Protein AF-A0A8B7YAK0-F1 (afdb_monomer_lite)

Sequence (155 aa):
MSLHLNLCAQTTLNWLDSGQILIPPKPTWKEIDPTKMPTEPVIDEQTIQRLERLALVDFNNVAGIRRLTEAIKLADQILTVDTTGVEPMDSVLEDRTLYLREDEVTQGNCAKEILQNAAKTCEEYFVAPPGNIPLPSKPVARYDETQQSDRQDDY

InterPro domains:
  IPR003837 Glu-tRNAGln amidotransferase C subunit [MF_00122] (37-134)
  IPR003837 Glu-tRNAGln amidotransferase C subunit [PF02686] (68-127)
  IPR003837 Glu-tRNAGln amidotransferase C subunit [PTHR15004] (20-130)
  IPR003837 Glu-tRNAGln amidotransferase C subunit [TIGR00135] (44-129)
  IPR036113 Glu-tRNAGln amidotransferase superfamily, subunit C [SSF141000] (43-129)

Secondary structure (DSSP, 8-state):
------SSTTS--TTGGG----S-SS-------GGGSPPPP---HHHHHHHHHHHT----SHHHHHHHHHHHHHHGGGGGS--TTPPPPS-TTTTSPPPPPP------S-HHHHHTT-S-EETTEE--PPS-PPPPPPP-----TT---------

Organism: Acanthaster planci (NCBI:txid133434)

pLDDT: mean 76.89, std 19.6, range [34.38, 96.31]

Radius of gyration: 25.7 Å; chains: 1; bounding box: 62×59×50 Å

Structure (mmCIF, N/CA/C/O backbone):
data_AF-A0A8B7YAK0-F1
#
_entry.id   AF-A0A8B7YAK0-F1
#
loop_
_atom_site.group_PDB
_atom_site.id
_atom_site.type_symbol
_atom_site.label_atom_id
_atom_site.label_alt_id
_atom_site.label_comp_id
_atom_site.label_asym_id
_atom_site.label_entity_id
_atom_site.label_seq_id
_atom_site.pdbx_PDB_ins_code
_atom_site.Cartn_x
_atom_site.Cartn_y
_atom_site.Cartn_z
_atom_site.occupancy
_atom_site.B_iso_or_equiv
_atom_site.auth_seq_id
_atom_site.auth_comp_id
_atom_site.auth_asym_id
_atom_site.auth_atom_id
_atom_site.pdbx_PDB_model_num
ATOM 1 N N . MET A 1 1 ? -36.280 -13.177 -9.874 1.00 34.38 1 MET A N 1
ATOM 2 C CA . MET A 1 1 ? -35.304 -12.372 -10.638 1.00 34.38 1 MET A CA 1
ATOM 3 C C . MET A 1 1 ? -33.992 -13.122 -10.583 1.00 34.38 1 MET A C 1
ATOM 5 O O . MET A 1 1 ? -33.457 -13.298 -9.500 1.00 34.38 1 MET A O 1
ATOM 9 N N . SER A 1 2 ? -33.584 -13.693 -11.713 1.00 34.78 2 SER A N 1
ATOM 10 C CA . SER A 1 2 ? -32.418 -14.569 -11.807 1.00 34.78 2 SER A CA 1
ATOM 11 C C . SER A 1 2 ? -31.179 -13.698 -11.993 1.00 34.78 2 SER A C 1
ATOM 13 O O . SER A 1 2 ? -31.028 -13.081 -13.044 1.00 34.78 2 SER A O 1
ATOM 15 N N . LEU A 1 3 ? -30.333 -13.589 -10.970 1.00 34.94 3 LEU A N 1
ATOM 16 C CA . LEU A 1 3 ? -29.024 -12.955 -11.106 1.00 34.94 3 LEU A CA 1
ATOM 17 C C . LEU A 1 3 ? -28.062 -14.000 -11.670 1.00 34.94 3 LEU A C 1
ATOM 19 O O . LEU A 1 3 ? -27.661 -14.938 -10.985 1.00 34.94 3 LEU A O 1
ATOM 23 N N . HIS A 1 4 ? -27.739 -13.855 -12.952 1.00 37.00 4 HIS A N 1
ATOM 24 C CA . HIS A 1 4 ? -26.637 -14.564 -13.586 1.00 37.00 4 HIS A CA 1
ATOM 25 C C . HIS A 1 4 ? -25.308 -14.008 -13.060 1.00 37.00 4 HIS A C 1
ATOM 27 O O . HIS A 1 4 ? -24.769 -13.049 -13.600 1.00 37.00 4 HIS A O 1
ATOM 33 N N . LEU A 1 5 ? -24.776 -14.629 -12.010 1.00 41.81 5 LEU A N 1
ATOM 34 C CA . LEU A 1 5 ? -23.342 -14.657 -11.742 1.00 41.81 5 LEU A CA 1
ATOM 35 C C . LEU A 1 5 ? -22.854 -16.031 -12.172 1.00 41.81 5 LEU A C 1
ATOM 37 O O . LEU A 1 5 ? -23.120 -16.998 -11.471 1.00 41.81 5 LEU A O 1
ATOM 41 N N . ASN A 1 6 ? -22.226 -16.122 -13.342 1.00 44.06 6 ASN A N 1
ATOM 42 C CA . ASN A 1 6 ? -21.293 -17.196 -13.679 1.00 44.06 6 ASN A CA 1
ATOM 43 C C . ASN A 1 6 ? -20.602 -16.871 -15.003 1.00 44.06 6 ASN A C 1
ATOM 45 O O . ASN A 1 6 ? -21.129 -17.161 -16.073 1.00 44.06 6 ASN A O 1
ATOM 49 N N . LEU A 1 7 ? -19.413 -16.274 -14.911 1.00 39.88 7 LEU A N 1
ATOM 50 C CA . LEU A 1 7 ? -18.419 -16.328 -15.985 1.00 39.88 7 LEU A CA 1
ATOM 51 C C . LEU A 1 7 ? -16.972 -16.312 -15.452 1.00 39.88 7 LEU A C 1
ATOM 53 O O . LEU A 1 7 ? -16.078 -15.849 -16.144 1.00 39.88 7 LEU A O 1
ATOM 57 N N . CYS A 1 8 ? -16.738 -16.778 -14.219 1.00 41.28 8 CYS A N 1
ATOM 58 C CA . CYS A 1 8 ? -15.379 -16.896 -13.664 1.00 41.28 8 CYS A CA 1
ATOM 59 C C . CYS A 1 8 ? -14.931 -18.363 -13.485 1.00 41.28 8 CYS A C 1
ATOM 61 O O . CYS A 1 8 ? -13.749 -18.663 -13.497 1.00 41.28 8 CYS A O 1
ATOM 63 N N . ALA A 1 9 ? -15.864 -19.316 -13.392 1.00 41.81 9 ALA A N 1
ATOM 64 C CA . ALA A 1 9 ? -15.555 -20.689 -12.978 1.00 41.81 9 ALA A CA 1
ATOM 65 C C . ALA A 1 9 ? -15.321 -21.695 -14.128 1.00 41.81 9 ALA A C 1
ATOM 67 O O . ALA A 1 9 ? -15.479 -22.895 -13.922 1.00 41.81 9 ALA A O 1
ATOM 68 N N . GLN A 1 10 ? -15.033 -21.249 -15.356 1.00 41.53 10 GLN A N 1
ATOM 69 C CA . GLN A 1 10 ? -14.974 -22.143 -16.532 1.00 41.53 10 GLN A CA 1
ATOM 70 C C . GLN A 1 10 ? -13.646 -22.121 -17.288 1.00 41.53 10 GLN A C 1
ATOM 72 O O . GLN A 1 10 ? -13.582 -22.588 -18.424 1.00 41.53 10 GLN A O 1
ATOM 77 N N . THR A 1 11 ? -12.569 -21.678 -16.645 1.00 42.75 11 THR A N 1
ATOM 78 C CA . THR A 1 11 ? -11.221 -21.975 -17.132 1.00 42.75 11 THR A CA 1
ATOM 79 C C . THR A 1 11 ? -10.726 -23.200 -16.379 1.00 42.75 11 THR A C 1
ATOM 81 O O . THR A 1 11 ? -10.288 -23.137 -15.238 1.00 42.75 11 THR A O 1
ATOM 84 N N . THR A 1 12 ? -10.900 -24.353 -17.013 1.00 40.25 12 THR A N 1
ATOM 85 C CA . THR A 1 12 ? -10.421 -25.659 -16.559 1.00 40.25 12 THR A CA 1
ATOM 86 C C . THR A 1 12 ? -8.969 -25.590 -16.077 1.00 40.25 12 THR A C 1
ATOM 88 O O . THR A 1 12 ? -8.081 -25.218 -16.849 1.00 40.25 12 THR A O 1
ATOM 91 N N . LEU A 1 13 ? -8.732 -26.012 -14.830 1.00 46.12 13 LEU A N 1
ATOM 92 C CA . LEU A 1 13 ? -7.430 -26.376 -14.261 1.00 46.12 13 LEU A CA 1
ATOM 93 C C . LEU A 1 13 ? -6.824 -27.570 -15.024 1.00 46.12 13 LEU A C 1
ATOM 95 O O . LEU A 1 13 ? -6.697 -28.673 -14.505 1.00 46.12 13 LEU A O 1
ATOM 99 N N . ASN A 1 14 ? -6.409 -27.351 -16.270 1.00 48.06 14 ASN A N 1
ATOM 100 C CA . ASN A 1 14 ? -5.730 -28.362 -17.089 1.00 48.06 14 ASN A CA 1
ATOM 101 C C . ASN A 1 14 ? -4.311 -28.684 -16.572 1.00 48.06 14 ASN A C 1
ATOM 103 O O . ASN A 1 14 ? -3.643 -29.576 -17.089 1.00 48.06 14 ASN A O 1
ATOM 107 N N . TRP A 1 15 ? -3.829 -27.957 -15.559 1.00 49.94 15 TRP A N 1
ATOM 108 C CA . TRP A 1 15 ? -2.462 -28.058 -15.056 1.00 49.94 15 TRP A CA 1
ATOM 109 C C . TRP A 1 15 ? -2.260 -29.237 -14.091 1.00 49.94 15 TRP A C 1
ATOM 111 O O . TRP A 1 15 ? -1.205 -29.872 -14.147 1.00 49.94 15 TRP A O 1
ATOM 121 N N . LEU A 1 16 ? -3.260 -29.593 -13.268 1.00 49.19 16 LEU A N 1
ATOM 122 C CA . LEU A 1 16 ? -3.155 -30.734 -12.340 1.00 49.19 16 LEU A CA 1
ATOM 123 C C . LEU A 1 16 ? -3.232 -32.104 -13.039 1.00 49.19 16 LEU A C 1
ATOM 125 O O . LEU A 1 16 ? -2.641 -33.063 -12.545 1.00 49.19 16 LEU A O 1
ATOM 129 N N . ASP A 1 17 ? -3.875 -32.194 -14.205 1.00 49.34 17 ASP A N 1
ATOM 130 C CA . ASP A 1 17 ? -4.033 -33.455 -14.950 1.00 49.34 17 ASP A CA 1
ATOM 131 C C . ASP A 1 17 ? -2.768 -33.880 -15.722 1.00 49.34 17 ASP A C 1
ATOM 133 O O . ASP A 1 17 ? -2.667 -35.011 -16.197 1.00 49.34 17 ASP A O 1
ATOM 137 N N . SER A 1 18 ? -1.769 -32.999 -15.830 1.00 57.41 18 SER A N 1
ATOM 138 C CA . SER A 1 18 ? -0.549 -33.241 -16.615 1.00 57.41 18 SER A CA 1
ATOM 139 C C . SER A 1 18 ? 0.516 -34.092 -15.902 1.00 57.41 18 SER A C 1
ATOM 141 O O . SER A 1 18 ? 1.486 -34.517 -16.531 1.00 57.41 18 SER A O 1
ATOM 143 N N . GLY A 1 19 ? 0.374 -34.341 -14.591 1.00 57.66 19 GLY A N 1
ATOM 144 C CA . GLY A 1 19 ? 1.350 -35.098 -13.791 1.00 57.66 19 GLY A CA 1
ATOM 145 C C . GLY A 1 19 ? 2.753 -34.470 -13.727 1.00 57.66 19 GLY A C 1
ATOM 146 O O . GLY A 1 19 ? 3.699 -35.115 -13.269 1.00 57.66 19 GLY A O 1
ATOM 147 N N . GLN A 1 20 ? 2.916 -33.229 -14.193 1.00 58.44 20 GLN A N 1
ATOM 148 C CA . GLN A 1 20 ? 4.213 -32.586 -14.332 1.00 58.44 20 GLN A CA 1
ATOM 149 C C . GLN A 1 20 ? 4.526 -31.747 -13.090 1.00 58.44 20 GLN A C 1
ATOM 151 O O . GLN A 1 20 ? 3.860 -30.761 -12.784 1.00 58.44 20 GLN A O 1
ATOM 156 N N . ILE A 1 21 ? 5.560 -32.146 -12.351 1.00 59.81 21 ILE A N 1
ATOM 157 C CA . ILE A 1 21 ? 6.060 -31.388 -11.202 1.00 59.81 21 ILE A CA 1
ATOM 158 C C . ILE A 1 21 ? 6.711 -30.101 -11.733 1.00 59.81 21 ILE A C 1
ATOM 160 O O . ILE A 1 21 ? 7.789 -30.149 -12.322 1.00 59.81 21 ILE A O 1
ATOM 164 N N . LEU A 1 22 ? 6.061 -28.952 -11.515 1.00 68.81 22 LEU A N 1
ATOM 165 C CA . LEU A 1 22 ? 6.565 -27.621 -11.903 1.00 68.81 22 LEU A CA 1
ATOM 166 C C . LEU A 1 22 ? 7.648 -27.082 -10.952 1.00 68.81 22 LEU A C 1
ATOM 168 O O . LEU A 1 22 ? 8.262 -26.049 -11.210 1.00 68.81 22 LEU A O 1
ATOM 172 N N . ILE A 1 23 ? 7.892 -27.787 -9.847 1.00 71.19 23 ILE A N 1
ATOM 173 C CA . ILE A 1 23 ? 8.912 -27.441 -8.860 1.00 71.19 23 ILE A CA 1
ATOM 174 C C . ILE A 1 23 ? 10.229 -28.124 -9.261 1.00 71.19 23 ILE A C 1
ATOM 176 O O . ILE A 1 23 ? 10.264 -29.352 -9.382 1.00 71.19 23 ILE A O 1
ATOM 180 N N . PRO A 1 24 ? 11.335 -27.383 -9.438 1.00 75.81 24 PRO A N 1
ATOM 181 C CA . PRO A 1 24 ? 12.623 -27.985 -9.755 1.00 75.81 24 PRO A CA 1
ATOM 182 C C . PRO A 1 24 ? 13.039 -29.003 -8.675 1.00 75.81 24 PRO A C 1
ATOM 184 O O . PRO A 1 24 ? 13.071 -28.653 -7.495 1.00 75.81 24 PRO A O 1
ATOM 187 N N . PRO A 1 25 ? 13.423 -30.244 -9.033 1.00 79.25 25 PRO A N 1
ATOM 188 C CA . PRO A 1 25 ? 13.801 -31.275 -8.056 1.00 79.25 25 PRO A CA 1
ATOM 189 C C . PRO A 1 25 ? 15.108 -30.956 -7.313 1.00 79.25 25 PRO A C 1
ATOM 191 O O . PRO A 1 25 ? 15.441 -31.602 -6.321 1.00 79.25 25 PRO A O 1
ATOM 194 N N . LYS A 1 26 ? 15.877 -29.981 -7.807 1.00 84.12 26 LYS A N 1
ATOM 195 C CA . LYS A 1 26 ? 17.082 -29.445 -7.174 1.00 84.12 26 LYS A CA 1
ATOM 196 C C . 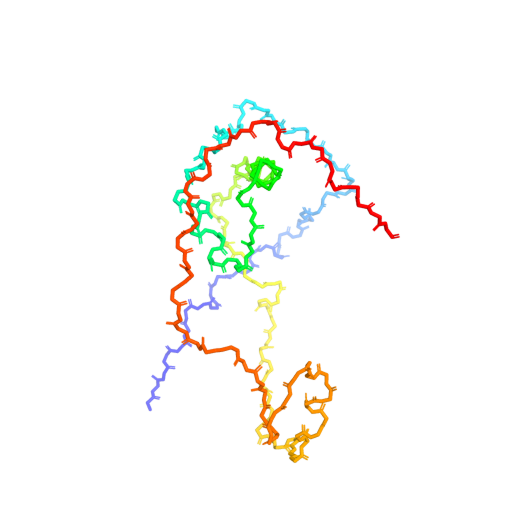LYS A 1 26 ? 17.071 -27.920 -7.296 1.00 84.12 26 LYS A C 1
ATOM 198 O O . LYS A 1 26 ? 16.663 -2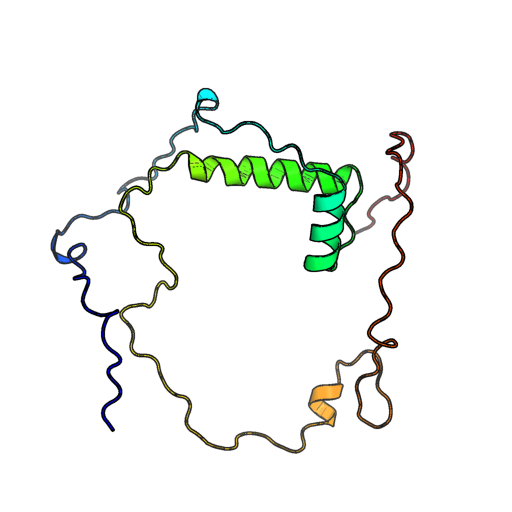7.415 -8.348 1.00 84.12 26 LYS A O 1
ATOM 203 N N . PRO A 1 27 ? 17.542 -27.188 -6.270 1.00 83.06 27 PRO A N 1
ATOM 204 C CA . PRO A 1 27 ? 17.632 -25.736 -6.335 1.00 83.06 27 PRO A CA 1
ATOM 205 C C . PRO A 1 27 ? 18.507 -25.341 -7.524 1.00 83.06 27 PRO A C 1
ATOM 207 O O . PRO A 1 27 ? 19.633 -25.817 -7.664 1.00 83.06 27 PRO A O 1
ATOM 210 N N . THR A 1 28 ? 17.960 -24.507 -8.400 1.00 79.31 28 THR A N 1
ATOM 211 C CA . THR A 1 28 ? 18.647 -24.031 -9.600 1.00 79.31 28 THR A CA 1
ATOM 212 C C . THR A 1 28 ? 18.645 -22.514 -9.564 1.00 79.31 28 THR A C 1
ATOM 214 O O . THR A 1 28 ? 17.584 -21.907 -9.451 1.00 79.31 28 THR A O 1
ATOM 217 N N . TRP A 1 29 ? 19.824 -21.911 -9.673 1.00 79.50 29 TRP A N 1
ATOM 218 C CA . TRP A 1 29 ? 19.993 -20.464 -9.769 1.00 79.50 29 TRP A CA 1
ATOM 219 C C . TRP A 1 29 ? 20.464 -20.132 -11.181 1.00 79.50 29 TRP A C 1
ATOM 221 O O . TRP A 1 29 ? 21.357 -20.799 -11.708 1.00 79.50 29 TRP A O 1
ATOM 231 N N . LYS A 1 30 ? 19.850 -19.128 -11.805 1.00 76.88 30 LYS A N 1
ATOM 232 C CA . LYS A 1 30 ? 20.323 -18.538 -13.059 1.00 76.88 30 LYS A CA 1
ATOM 233 C C . LYS A 1 30 ? 20.637 -17.079 -12.783 1.00 76.88 30 LYS A C 1
ATOM 235 O O . LYS A 1 30 ? 19.817 -16.384 -12.191 1.00 76.88 30 LYS A O 1
ATOM 240 N N . GLU A 1 31 ? 21.824 -16.648 -13.180 1.00 80.12 31 GLU A N 1
ATOM 241 C CA . GLU A 1 31 ? 22.201 -15.243 -13.098 1.00 80.12 31 GLU A CA 1
ATOM 242 C C . GLU A 1 31 ? 21.359 -14.434 -14.091 1.00 80.12 31 GLU A C 1
ATOM 244 O O . GLU A 1 31 ? 21.054 -14.903 -15.193 1.00 80.12 31 GLU A O 1
ATOM 249 N N . ILE A 1 32 ? 20.928 -13.249 -13.669 1.00 80.81 32 ILE A N 1
ATOM 250 C CA . ILE A 1 32 ? 20.101 -12.368 -14.489 1.00 80.81 32 ILE A CA 1
ATOM 251 C C . ILE A 1 32 ? 21.016 -11.671 -15.486 1.00 80.81 32 ILE A C 1
ATOM 253 O O . ILE A 1 32 ? 22.039 -11.108 -15.108 1.00 80.81 32 ILE A O 1
ATOM 257 N N . ASP A 1 33 ? 20.641 -11.714 -16.761 1.00 82.50 33 ASP A N 1
ATOM 258 C CA . ASP A 1 33 ? 21.397 -11.072 -17.828 1.00 82.50 33 ASP A CA 1
ATOM 259 C C . ASP A 1 33 ? 21.193 -9.546 -17.770 1.00 82.50 33 ASP A C 1
ATOM 261 O O . ASP A 1 33 ? 20.096 -9.069 -18.086 1.00 82.50 33 ASP A O 1
ATOM 265 N N . PRO A 1 34 ? 22.223 -8.758 -17.406 1.00 77.94 34 PRO A N 1
ATOM 266 C CA . PRO A 1 34 ? 22.089 -7.312 -17.261 1.00 77.94 34 PRO A CA 1
ATOM 267 C C . PRO A 1 34 ? 21.774 -6.614 -18.589 1.00 77.94 34 PRO A C 1
ATOM 269 O O . PRO A 1 34 ? 21.273 -5.495 -18.582 1.00 77.94 34 PRO A O 1
ATOM 272 N N . THR A 1 35 ? 22.024 -7.259 -19.735 1.00 81.44 35 THR A N 1
ATOM 273 C CA . THR A 1 35 ? 21.724 -6.684 -21.057 1.00 81.44 35 THR A CA 1
ATOM 274 C C . THR A 1 35 ? 20.234 -6.695 -21.394 1.00 81.44 35 THR A C 1
ATOM 276 O O . THR A 1 35 ? 19.802 -5.962 -22.282 1.00 81.44 35 THR A O 1
ATOM 279 N N . LYS A 1 36 ? 19.442 -7.504 -20.679 1.00 80.50 36 LYS A N 1
ATOM 280 C CA . LYS A 1 36 ? 17.985 -7.618 -20.844 1.00 80.50 36 LYS A CA 1
ATOM 281 C C . LYS A 1 36 ? 17.203 -6.801 -19.819 1.00 80.50 36 LYS A C 1
ATOM 283 O O . LYS A 1 36 ? 15.975 -6.833 -19.834 1.00 80.50 36 LYS A O 1
ATOM 288 N N . MET A 1 37 ? 17.899 -6.098 -18.928 1.00 82.25 37 MET A N 1
ATOM 289 C CA . MET A 1 37 ? 17.272 -5.250 -17.925 1.00 82.25 37 MET A CA 1
ATOM 290 C C . MET A 1 37 ? 16.699 -3.982 -18.572 1.00 82.25 37 MET A C 1
ATOM 292 O O . MET A 1 37 ? 17.323 -3.413 -19.474 1.00 82.25 37 MET A O 1
ATOM 296 N N . PRO A 1 38 ? 15.528 -3.510 -18.120 1.00 82.88 38 PRO A N 1
ATOM 297 C CA . PRO A 1 38 ? 15.016 -2.210 -18.525 1.00 82.88 38 PRO A CA 1
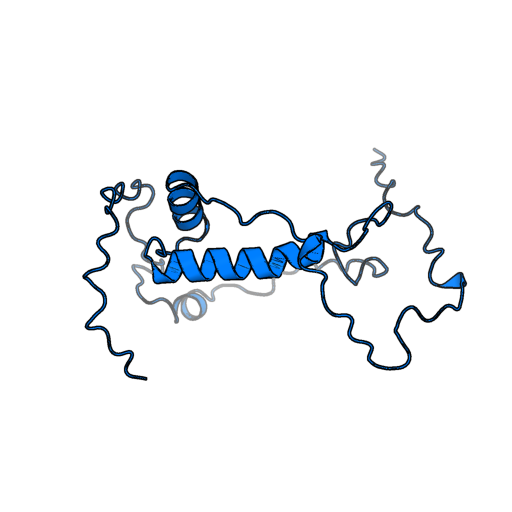ATOM 298 C C . PRO A 1 38 ? 15.952 -1.083 -18.063 1.00 82.88 38 PRO A C 1
ATOM 300 O O . PRO A 1 38 ? 16.790 -1.245 -17.174 1.00 82.88 38 PRO A O 1
ATOM 303 N N . THR A 1 39 ? 15.830 0.076 -18.710 1.00 83.31 39 THR A N 1
ATOM 304 C CA . THR A 1 39 ? 16.610 1.267 -18.347 1.00 83.31 39 THR A CA 1
ATOM 305 C C . THR A 1 39 ? 16.221 1.755 -16.956 1.00 83.31 39 THR A C 1
ATOM 307 O O . THR A 1 39 ? 15.047 1.723 -16.598 1.00 83.31 39 THR A O 1
ATOM 310 N N . GLU A 1 40 ? 17.207 2.240 -16.199 1.00 80.19 40 GLU A N 1
ATOM 311 C CA . GLU A 1 40 ? 16.993 2.781 -14.859 1.00 80.19 40 GLU A CA 1
ATOM 312 C C . GLU A 1 40 ? 15.890 3.858 -14.852 1.00 80.19 40 GLU A C 1
ATOM 314 O O . GLU A 1 40 ? 15.925 4.777 -15.681 1.00 80.19 40 GLU A O 1
ATOM 319 N N . PRO A 1 41 ? 14.917 3.770 -13.928 1.00 77.06 41 PRO A N 1
ATOM 320 C CA . PRO A 1 41 ? 13.825 4.726 -13.859 1.00 77.06 41 PRO A CA 1
ATOM 321 C C . PRO A 1 41 ? 14.338 6.108 -13.448 1.00 77.06 41 PRO A C 1
ATOM 323 O O . PRO A 1 41 ? 14.925 6.291 -12.380 1.00 77.06 41 PRO A O 1
ATOM 326 N N . VAL A 1 42 ? 14.047 7.110 -14.274 1.00 85.12 42 VAL A N 1
ATOM 327 C CA . VAL A 1 42 ? 14.176 8.517 -13.886 1.00 85.12 42 VAL A CA 1
ATOM 328 C C . VAL A 1 42 ? 12.878 8.921 -13.193 1.00 85.12 42 VAL A C 1
ATOM 330 O O . VAL A 1 42 ? 11.832 8.996 -13.835 1.00 85.12 42 VAL A O 1
ATOM 333 N N . ILE A 1 43 ? 12.940 9.153 -11.882 1.00 89.25 43 ILE A N 1
ATOM 334 C CA . ILE A 1 43 ? 11.782 9.551 -11.074 1.00 89.25 43 ILE A CA 1
ATOM 335 C C . ILE A 1 43 ? 11.803 11.068 -10.929 1.00 89.25 43 ILE A C 1
ATOM 337 O O . ILE A 1 43 ? 12.747 11.634 -10.379 1.00 89.25 43 ILE A O 1
ATOM 341 N N . ASP A 1 44 ? 10.775 11.732 -11.441 1.00 91.25 44 ASP A N 1
ATOM 342 C CA . ASP A 1 44 ? 10.637 13.174 -11.315 1.00 91.25 44 ASP A CA 1
ATOM 343 C C . ASP A 1 44 ? 10.171 13.581 -9.908 1.00 91.25 44 ASP A C 1
ATOM 345 O O . ASP A 1 44 ? 9.498 12.839 -9.188 1.00 91.25 44 ASP A O 1
ATOM 349 N N . GLU A 1 45 ? 10.495 14.815 -9.536 1.00 89.44 45 GLU A N 1
ATOM 350 C CA . GLU A 1 45 ? 10.159 15.392 -8.234 1.00 89.44 45 GLU A CA 1
ATOM 351 C C . GLU A 1 45 ? 8.645 15.389 -7.950 1.00 89.44 45 GLU A C 1
ATOM 353 O O . GLU A 1 45 ? 8.223 15.166 -6.814 1.00 89.44 45 GLU A O 1
ATOM 358 N N . GLN A 1 46 ? 7.798 15.587 -8.970 1.00 90.88 46 GLN A N 1
ATOM 359 C CA . GLN A 1 46 ? 6.343 15.579 -8.776 1.00 90.88 46 GLN A CA 1
ATOM 360 C C . GLN A 1 46 ? 5.848 14.171 -8.431 1.00 90.88 46 GLN A C 1
ATOM 362 O O . GLN A 1 46 ? 4.969 14.015 -7.578 1.00 90.88 46 GLN A O 1
ATOM 367 N N . THR A 1 47 ? 6.436 13.141 -9.043 1.00 92.38 47 THR A N 1
ATOM 368 C CA . THR A 1 47 ? 6.178 11.742 -8.687 1.00 92.38 47 THR A CA 1
ATOM 369 C C . THR A 1 47 ? 6.628 11.429 -7.265 1.00 92.38 47 THR A C 1
ATOM 371 O O . THR A 1 47 ? 5.855 10.819 -6.526 1.00 92.38 47 THR A O 1
ATOM 374 N N . ILE A 1 48 ? 7.804 11.897 -6.832 1.00 92.31 48 ILE A N 1
ATOM 375 C CA . ILE A 1 48 ? 8.278 11.719 -5.446 1.00 92.31 48 ILE A CA 1
ATOM 376 C C . ILE A 1 48 ? 7.275 12.328 -4.460 1.00 92.31 48 ILE A C 1
ATOM 378 O O . ILE A 1 48 ? 6.774 11.630 -3.579 1.00 92.31 48 ILE A O 1
ATOM 382 N N . GLN A 1 49 ? 6.889 13.589 -4.657 1.00 89.75 49 GLN A N 1
ATOM 383 C CA . GLN A 1 49 ? 5.918 14.271 -3.791 1.00 89.75 49 GLN A CA 1
ATOM 384 C C . GLN A 1 49 ? 4.552 13.572 -3.778 1.00 89.75 49 GLN A C 1
ATOM 386 O O . GLN A 1 49 ? 3.883 13.482 -2.744 1.00 89.75 49 GLN A O 1
ATOM 391 N N . ARG A 1 50 ? 4.118 13.043 -4.927 1.00 91.06 50 ARG A N 1
ATOM 392 C CA . ARG A 1 50 ? 2.876 12.272 -5.021 1.00 91.06 50 ARG A CA 1
ATOM 393 C C . ARG A 1 50 ? 2.967 10.965 -4.238 1.00 91.06 50 ARG A C 1
ATOM 395 O O . ARG A 1 50 ? 1.997 10.614 -3.566 1.00 91.06 50 ARG A O 1
ATOM 402 N N . LEU A 1 51 ? 4.091 10.261 -4.328 1.00 92.81 51 LEU A N 1
ATOM 403 C CA . LEU A 1 51 ? 4.334 9.021 -3.597 1.00 92.81 51 LEU A CA 1
ATOM 404 C C . LEU A 1 51 ? 4.378 9.267 -2.086 1.00 92.81 51 LEU A C 1
ATOM 406 O O . LEU A 1 51 ? 3.714 8.537 -1.358 1.00 92.81 51 LEU A O 1
ATOM 410 N N . GLU A 1 52 ? 5.045 10.327 -1.618 1.00 91.00 52 GLU A N 1
ATOM 411 C CA . GLU A 1 52 ? 5.033 10.723 -0.199 1.00 91.00 52 GLU A CA 1
ATOM 412 C C . GLU A 1 52 ? 3.608 10.917 0.321 1.00 91.00 52 GLU A C 1
ATOM 414 O O . GLU A 1 52 ? 3.229 10.400 1.372 1.00 91.00 52 GLU A O 1
ATOM 419 N N . ARG A 1 53 ? 2.782 11.625 -0.457 1.00 88.44 53 ARG A N 1
ATOM 420 C CA . ARG A 1 53 ? 1.391 11.903 -0.093 1.00 88.44 53 ARG A CA 1
ATOM 421 C C . ARG A 1 53 ? 0.529 10.643 -0.042 1.00 88.44 53 ARG A C 1
ATOM 423 O O . ARG A 1 53 ? -0.368 10.569 0.790 1.00 88.44 53 ARG A O 1
ATOM 430 N N . LEU A 1 54 ? 0.753 9.689 -0.946 1.00 91.75 54 LEU A N 1
ATOM 431 C CA . LEU A 1 54 ? -0.005 8.435 -0.988 1.00 91.75 54 LEU A CA 1
ATOM 432 C C . LEU A 1 54 ? 0.446 7.456 0.097 1.00 91.75 54 LEU A C 1
ATOM 434 O O . LEU A 1 54 ? -0.395 6.806 0.710 1.00 91.75 54 LEU A O 1
ATOM 438 N N . ALA A 1 55 ? 1.752 7.368 0.339 1.00 92.12 55 ALA A N 1
ATOM 439 C CA . ALA A 1 55 ? 2.329 6.492 1.353 1.00 92.12 55 ALA A CA 1
ATOM 440 C C . ALA A 1 55 ? 2.220 7.069 2.773 1.00 92.12 55 ALA A C 1
ATOM 442 O O . ALA A 1 55 ? 2.373 6.324 3.735 1.00 92.12 55 ALA A O 1
ATOM 443 N N . LEU A 1 56 ? 1.956 8.376 2.906 1.00 89.00 56 LEU A N 1
ATOM 444 C CA . LEU A 1 56 ? 2.001 9.123 4.168 1.00 89.00 56 LEU A CA 1
ATOM 445 C C . LEU A 1 56 ? 3.381 9.038 4.847 1.00 89.00 56 LEU A C 1
ATOM 447 O O . LEU A 1 56 ? 3.483 8.963 6.070 1.00 89.00 56 LEU A O 1
ATOM 451 N N . VAL A 1 57 ? 4.446 9.056 4.041 1.00 89.12 57 VAL A N 1
ATOM 452 C CA . VAL A 1 57 ? 5.846 8.961 4.482 1.00 89.12 57 VAL A CA 1
ATOM 453 C C . VAL A 1 57 ? 6.648 10.111 3.881 1.00 89.12 57 VAL A C 1
ATOM 455 O O . VAL A 1 57 ? 6.448 10.469 2.724 1.00 89.12 57 VAL A O 1
ATOM 458 N N . ASP A 1 58 ? 7.572 10.666 4.664 1.00 86.62 58 ASP A N 1
ATOM 459 C CA . ASP A 1 58 ? 8.566 11.637 4.206 1.00 86.62 58 ASP A CA 1
ATOM 460 C C . ASP A 1 58 ? 9.864 10.911 3.825 1.00 86.62 58 ASP A C 1
ATOM 462 O O . ASP A 1 58 ? 10.536 10.334 4.684 1.00 86.62 58 ASP A O 1
ATOM 466 N N . PHE A 1 59 ? 10.200 10.899 2.538 1.00 87.56 59 PHE A N 1
ATOM 467 C CA . PHE A 1 59 ? 11.398 10.244 2.014 1.00 87.56 59 PHE A CA 1
ATOM 468 C C . PHE A 1 59 ? 12.116 11.051 0.925 1.00 87.56 59 PHE A C 1
ATOM 470 O O . PHE A 1 59 ? 13.087 10.550 0.355 1.00 87.56 59 PHE A O 1
ATOM 477 N N . ASN A 1 60 ? 11.691 12.288 0.653 1.00 87.25 60 ASN A N 1
ATOM 478 C CA . ASN A 1 60 ? 12.307 13.199 -0.307 1.00 87.25 60 ASN A CA 1
ATOM 479 C C . ASN A 1 60 ? 13.643 13.755 0.219 1.00 87.25 60 ASN A C 1
ATOM 481 O O . ASN A 1 60 ? 13.822 14.939 0.497 1.00 87.25 60 ASN A O 1
ATOM 485 N N . ASN A 1 61 ? 14.587 12.844 0.406 1.00 87.81 61 ASN A N 1
ATOM 486 C CA . ASN A 1 61 ? 15.975 13.081 0.744 1.00 87.81 61 ASN A CA 1
ATOM 487 C C . ASN A 1 61 ? 16.846 12.107 -0.061 1.00 87.81 61 ASN A C 1
ATOM 489 O O . ASN A 1 61 ? 16.367 11.086 -0.559 1.00 87.81 61 ASN A O 1
ATOM 493 N N . VAL A 1 62 ? 18.142 12.406 -0.168 1.00 88.31 62 VAL A N 1
ATOM 494 C CA . VAL A 1 62 ? 19.085 11.647 -1.010 1.00 88.31 62 VAL A CA 1
ATOM 495 C C . VAL A 1 62 ? 19.072 10.152 -0.678 1.00 88.31 62 VAL A C 1
ATOM 497 O O . VAL A 1 62 ? 19.042 9.305 -1.570 1.00 88.31 62 VAL A O 1
ATOM 500 N N . ALA A 1 63 ? 19.047 9.805 0.610 1.00 91.44 63 ALA A N 1
ATOM 501 C CA . ALA A 1 63 ? 19.053 8.414 1.040 1.00 91.44 63 ALA A CA 1
ATOM 502 C C . ALA A 1 63 ? 17.726 7.694 0.735 1.00 91.44 63 ALA A C 1
ATOM 504 O O . ALA A 1 63 ? 17.742 6.514 0.391 1.00 91.44 63 ALA A O 1
ATOM 505 N N . GLY A 1 64 ? 16.585 8.368 0.874 1.00 91.19 64 GLY A N 1
ATOM 506 C CA . GLY A 1 64 ? 15.260 7.828 0.570 1.00 91.19 64 GLY A CA 1
ATOM 507 C C . GLY A 1 64 ? 15.082 7.569 -0.922 1.00 91.19 64 GLY A C 1
ATOM 508 O O . GLY A 1 64 ? 14.693 6.468 -1.307 1.00 91.19 64 GLY A O 1
ATOM 509 N N . ILE A 1 65 ? 15.477 8.531 -1.756 1.00 92.12 65 ILE A N 1
ATOM 510 C CA . ILE A 1 65 ? 15.422 8.408 -3.217 1.00 92.12 65 ILE A CA 1
ATOM 511 C C . ILE A 1 65 ? 16.354 7.300 -3.695 1.00 92.12 65 ILE A C 1
ATOM 513 O O . ILE A 1 65 ? 15.928 6.446 -4.464 1.00 92.12 65 ILE A O 1
ATOM 517 N N . ARG A 1 66 ? 17.587 7.233 -3.177 1.00 92.25 66 ARG A N 1
ATOM 518 C CA . ARG A 1 66 ? 18.512 6.143 -3.513 1.00 92.25 66 ARG A CA 1
ATOM 519 C C . ARG A 1 66 ? 17.915 4.768 -3.204 1.00 92.25 66 ARG A C 1
ATOM 521 O O . ARG A 1 66 ? 17.970 3.887 -4.055 1.00 92.25 66 ARG A O 1
ATOM 528 N N . ARG A 1 67 ? 17.317 4.589 -2.019 1.00 93.88 67 ARG A N 1
ATOM 529 C CA . ARG A 1 67 ? 16.674 3.318 -1.637 1.00 93.88 67 ARG A CA 1
ATOM 530 C C . ARG A 1 67 ? 15.493 2.980 -2.544 1.00 93.88 67 ARG A C 1
ATOM 532 O O . ARG A 1 67 ? 15.343 1.824 -2.920 1.00 93.88 67 ARG A O 1
ATOM 539 N N . LEU A 1 68 ? 14.675 3.971 -2.904 1.00 93.88 68 LEU A N 1
ATOM 540 C CA . LEU A 1 68 ? 13.567 3.783 -3.842 1.00 93.88 68 LEU A CA 1
ATOM 541 C C . LEU A 1 68 ? 14.079 3.316 -5.210 1.00 93.88 68 LEU A C 1
ATOM 543 O O . LEU A 1 68 ? 13.590 2.323 -5.741 1.00 93.88 68 LEU A O 1
ATOM 547 N N . THR A 1 69 ? 15.097 3.984 -5.750 1.00 93.12 69 THR A N 1
ATOM 548 C CA . THR A 1 69 ? 15.708 3.618 -7.031 1.00 93.12 69 THR A CA 1
ATOM 549 C C . THR A 1 69 ? 16.321 2.216 -6.990 1.00 93.12 69 THR A C 1
ATOM 551 O O . THR A 1 69 ? 16.115 1.431 -7.913 1.00 93.12 69 THR A O 1
ATOM 554 N N . GLU A 1 70 ? 17.031 1.857 -5.915 1.00 92.69 70 GLU A N 1
ATOM 555 C CA . GLU A 1 70 ? 17.574 0.505 -5.714 1.00 92.69 70 GLU A CA 1
ATOM 556 C C . GLU A 1 70 ? 16.462 -0.559 -5.642 1.00 92.69 70 GLU A C 1
ATOM 558 O O . GLU A 1 70 ? 16.590 -1.624 -6.247 1.00 92.69 70 GLU A O 1
ATOM 563 N N . ALA A 1 71 ? 15.349 -0.267 -4.962 1.00 94.31 71 ALA A N 1
ATOM 564 C CA . ALA A 1 71 ? 14.207 -1.174 -4.875 1.00 94.31 71 ALA A CA 1
ATOM 565 C C . ALA A 1 71 ? 13.516 -1.381 -6.233 1.00 94.31 71 ALA A C 1
ATOM 567 O O . ALA A 1 71 ? 13.142 -2.508 -6.556 1.00 94.31 71 ALA A O 1
ATOM 568 N N . ILE A 1 72 ? 13.381 -0.330 -7.051 1.00 93.38 72 ILE A N 1
ATOM 569 C CA . ILE A 1 72 ? 12.802 -0.468 -8.396 1.00 93.38 72 ILE A CA 1
ATOM 570 C C . ILE A 1 72 ? 13.731 -1.286 -9.295 1.00 93.38 72 ILE A C 1
ATOM 572 O O . ILE A 1 72 ? 13.266 -2.228 -9.925 1.00 93.38 72 ILE A O 1
ATOM 576 N N . LYS A 1 73 ? 15.048 -1.034 -9.265 1.00 90.12 73 LYS A N 1
ATOM 577 C CA . LYS A 1 73 ? 16.034 -1.854 -9.997 1.00 90.12 73 LYS A CA 1
ATOM 578 C C . LYS A 1 73 ? 15.952 -3.339 -9.645 1.00 90.12 73 LYS A C 1
ATOM 580 O O . LYS A 1 73 ? 16.184 -4.193 -10.499 1.00 90.12 73 LYS A O 1
ATOM 585 N N . LEU A 1 74 ? 15.665 -3.654 -8.381 1.00 90.81 74 LEU A N 1
ATOM 586 C CA . LEU A 1 74 ? 15.446 -5.030 -7.945 1.00 90.81 74 LEU A CA 1
ATOM 587 C C . LEU A 1 74 ? 14.145 -5.599 -8.531 1.00 90.81 74 LEU A C 1
ATOM 589 O O . LEU A 1 74 ? 14.151 -6.713 -9.046 1.00 90.81 74 LEU A O 1
ATOM 593 N N . ALA A 1 75 ? 13.049 -4.839 -8.485 1.00 92.50 75 ALA A N 1
ATOM 594 C CA . ALA A 1 75 ? 11.754 -5.257 -9.025 1.00 92.50 75 ALA A CA 1
ATOM 595 C C . ALA A 1 75 ? 11.770 -5.429 -10.555 1.00 92.50 75 ALA A C 1
ATOM 597 O O . ALA A 1 75 ? 11.148 -6.354 -11.075 1.00 92.50 75 ALA A O 1
ATOM 598 N N . ASP A 1 76 ? 12.536 -4.603 -11.268 1.00 91.25 76 ASP A N 1
ATOM 599 C CA . ASP A 1 76 ? 12.692 -4.638 -12.726 1.00 91.25 76 ASP A CA 1
ATOM 600 C C . ASP A 1 76 ? 13.195 -5.990 -13.249 1.00 91.25 76 ASP A C 1
ATOM 602 O O . ASP A 1 76 ? 12.926 -6.361 -14.390 1.00 91.25 76 ASP A O 1
ATOM 606 N N . GLN A 1 77 ? 13.876 -6.775 -12.410 1.00 88.88 77 GLN A N 1
ATOM 607 C CA . GLN A 1 77 ? 14.329 -8.123 -12.758 1.00 88.88 77 GLN A CA 1
ATOM 608 C C . GLN A 1 77 ? 13.158 -9.044 -13.125 1.00 88.88 77 GLN A C 1
ATOM 610 O O . GLN A 1 77 ? 13.299 -9.911 -13.990 1.00 88.88 77 GLN A O 1
ATOM 615 N N . ILE A 1 78 ? 11.987 -8.828 -12.516 1.00 89.81 78 ILE A N 1
ATOM 616 C CA . ILE A 1 78 ? 10.768 -9.607 -12.768 1.00 89.81 78 ILE A CA 1
ATOM 617 C C . ILE A 1 78 ? 10.284 -9.409 -14.212 1.00 89.81 78 ILE A C 1
ATOM 619 O O . ILE A 1 78 ? 9.723 -10.333 -14.794 1.00 89.81 78 ILE A O 1
ATOM 623 N N . LEU A 1 79 ? 10.573 -8.262 -14.838 1.00 88.69 79 LEU A N 1
ATOM 624 C CA . LEU A 1 79 ? 10.180 -7.975 -16.223 1.00 88.69 79 LEU A CA 1
ATOM 625 C C . LEU A 1 79 ? 10.911 -8.849 -17.255 1.00 88.69 79 LEU A C 1
ATOM 627 O O . LEU A 1 79 ? 10.481 -8.926 -18.402 1.00 88.69 79 LEU A O 1
ATOM 631 N N . THR A 1 80 ? 11.998 -9.529 -16.867 1.00 87.69 80 THR A N 1
ATOM 632 C CA . THR A 1 80 ? 12.703 -10.488 -17.739 1.00 87.69 80 THR A CA 1
ATOM 633 C C . THR A 1 80 ? 11.984 -11.835 -17.864 1.00 87.69 80 THR A C 1
ATOM 635 O O . THR A 1 80 ? 12.353 -12.657 -18.706 1.00 87.69 80 THR A O 1
ATOM 638 N N . VAL A 1 81 ? 10.972 -12.075 -17.027 1.00 87.38 81 VAL A N 1
ATOM 639 C CA . VAL A 1 81 ? 10.179 -13.303 -17.026 1.00 87.38 81 VAL A CA 1
ATOM 640 C C . VAL A 1 81 ? 9.054 -13.179 -18.052 1.00 87.38 81 VAL A C 1
ATOM 642 O O . VAL A 1 81 ? 8.244 -12.259 -17.987 1.00 87.38 81 VAL A O 1
ATOM 645 N N . ASP A 1 82 ? 8.988 -14.125 -18.991 1.00 88.62 82 ASP A N 1
ATOM 646 C CA . ASP A 1 82 ? 7.893 -14.202 -19.961 1.00 88.62 82 ASP A CA 1
ATOM 647 C C . ASP A 1 82 ? 6.612 -14.703 -19.281 1.00 88.62 82 ASP A C 1
ATOM 649 O O . ASP A 1 82 ? 6.534 -15.850 -18.838 1.00 88.62 82 ASP A O 1
ATOM 653 N N . THR A 1 83 ? 5.616 -13.826 -19.194 1.00 91.75 83 THR A N 1
ATOM 654 C CA . THR A 1 83 ? 4.284 -14.111 -18.646 1.00 91.75 83 THR A CA 1
ATOM 655 C C . THR A 1 83 ? 3.208 -14.176 -19.736 1.00 91.75 83 THR A C 1
ATOM 657 O O . THR A 1 83 ? 2.015 -14.102 -19.438 1.00 91.75 83 THR A O 1
ATOM 660 N N . THR A 1 84 ? 3.592 -14.327 -21.011 1.00 94.88 84 THR A N 1
ATOM 661 C CA . THR A 1 84 ? 2.647 -14.396 -22.136 1.00 94.88 84 THR A CA 1
ATOM 662 C C . THR A 1 84 ? 1.646 -15.538 -21.948 1.00 94.88 84 THR A C 1
ATOM 664 O O . THR A 1 84 ? 2.016 -16.708 -21.899 1.00 94.88 84 THR A O 1
ATOM 667 N N . GLY A 1 85 ? 0.356 -15.198 -21.877 1.00 92.69 85 GLY A N 1
ATOM 668 C CA . GLY A 1 85 ? -0.729 -16.173 -21.716 1.00 92.69 85 GLY A CA 1
ATOM 669 C C . GLY A 1 85 ? -0.864 -16.761 -20.306 1.00 92.69 85 GLY A C 1
ATOM 670 O O . GLY A 1 85 ? -1.613 -17.719 -20.133 1.00 92.69 85 GLY A O 1
ATOM 671 N N . VAL A 1 86 ? -0.154 -16.212 -19.315 1.00 90.62 86 VAL A N 1
ATOM 672 C CA . VAL A 1 86 ? -0.317 -16.567 -17.901 1.00 90.62 86 VAL A CA 1
ATOM 673 C C . VAL A 1 86 ? -1.322 -15.608 -17.267 1.00 90.62 86 VAL A C 1
ATOM 675 O O . VAL A 1 86 ? -1.087 -14.401 -17.219 1.00 90.62 86 VAL A O 1
ATOM 678 N N . GLU A 1 87 ? -2.437 -16.143 -16.772 1.00 89.00 87 GLU A N 1
ATOM 679 C CA . GLU A 1 87 ? -3.421 -15.356 -16.024 1.00 89.00 87 GLU A CA 1
ATOM 680 C C . GLU A 1 87 ? -2.837 -14.904 -14.669 1.00 89.00 87 GLU A C 1
ATOM 682 O O . GLU A 1 87 ? -2.172 -15.702 -13.996 1.00 89.00 87 GLU A O 1
ATOM 687 N N . PRO A 1 88 ? -3.047 -13.642 -14.244 1.00 90.94 88 PRO A N 1
ATOM 688 C CA . PRO A 1 88 ? -2.610 -13.176 -12.932 1.00 90.94 88 PRO A CA 1
ATOM 689 C C . PRO A 1 88 ? -3.288 -13.957 -11.802 1.00 90.94 88 PRO A C 1
ATOM 691 O O . PRO A 1 88 ? -4.508 -14.072 -11.776 1.00 90.94 88 PRO A O 1
ATOM 694 N N . MET A 1 89 ? -2.499 -14.430 -10.837 1.00 89.12 89 MET A N 1
ATOM 695 C CA . MET A 1 89 ? -3.015 -15.057 -9.618 1.00 89.12 89 MET A CA 1
ATOM 696 C C . MET A 1 89 ? -3.317 -13.977 -8.575 1.00 89.12 89 MET A C 1
ATOM 698 O O . MET A 1 89 ? -2.415 -13.229 -8.185 1.00 89.12 89 MET A O 1
ATOM 702 N N . ASP A 1 90 ? -4.561 -13.903 -8.106 1.00 87.94 90 ASP A N 1
ATOM 703 C CA . ASP A 1 90 ? -4.982 -12.961 -7.061 1.00 87.94 90 ASP A CA 1
ATOM 704 C C . ASP A 1 90 ? -5.018 -13.605 -5.663 1.00 87.94 90 ASP A C 1
ATOM 706 O O . ASP A 1 90 ? -4.789 -12.934 -4.652 1.00 87.94 90 ASP A O 1
ATOM 710 N N . SER A 1 91 ? -5.226 -14.922 -5.598 1.00 86.94 91 SER A N 1
ATOM 711 C CA . SER A 1 91 ? -5.308 -15.711 -4.377 1.00 86.94 91 SER A CA 1
ATOM 712 C C . SER A 1 91 ? -4.760 -17.115 -4.602 1.00 86.94 91 SER A C 1
ATOM 714 O O . SER A 1 91 ? -5.059 -17.783 -5.578 1.00 86.94 91 SER A O 1
ATOM 716 N N . VAL A 1 92 ? -4.026 -17.653 -3.630 1.00 88.75 92 VAL A N 1
ATOM 717 C CA . VAL A 1 92 ? -3.601 -19.068 -3.666 1.00 88.75 92 VAL A CA 1
ATOM 718 C C . VAL A 1 92 ? -4.739 -20.048 -3.334 1.00 88.75 92 VAL A C 1
ATOM 720 O O . VAL A 1 92 ? -4.517 -21.255 -3.262 1.00 88.75 92 VAL A O 1
ATOM 723 N N . LEU A 1 93 ? -5.940 -19.538 -3.037 1.00 87.44 93 LEU A N 1
ATOM 724 C CA . LEU A 1 93 ? -7.086 -20.296 -2.526 1.00 87.44 93 LEU A CA 1
ATOM 725 C C . LEU A 1 93 ? -8.291 -20.286 -3.479 1.00 87.44 93 LEU A C 1
ATOM 727 O O . LEU A 1 93 ? -9.410 -20.496 -3.016 1.00 87.44 93 LEU A O 1
ATOM 731 N N . GLU A 1 94 ? -8.082 -20.044 -4.773 1.00 80.00 94 GLU A N 1
ATOM 732 C CA . GLU A 1 94 ? -9.145 -19.960 -5.793 1.00 80.00 94 GLU A CA 1
ATOM 733 C C . GLU A 1 94 ? -10.078 -21.190 -5.807 1.00 80.00 94 GLU A C 1
ATOM 735 O O . GLU A 1 94 ? -11.287 -21.050 -5.982 1.00 80.00 94 GLU A O 1
ATOM 740 N N . ASP A 1 95 ? -9.556 -22.381 -5.495 1.00 82.31 95 ASP A N 1
ATOM 741 C CA . ASP A 1 95 ? -10.326 -23.637 -5.456 1.00 82.31 95 ASP A CA 1
ATOM 742 C C . ASP A 1 95 ? -11.148 -23.848 -4.176 1.00 82.31 95 ASP A C 1
ATOM 744 O O . ASP A 1 95 ? -11.762 -24.902 -3.976 1.00 82.31 95 ASP A O 1
ATOM 748 N N . ARG A 1 96 ? -11.134 -22.888 -3.248 1.00 84.94 96 ARG A N 1
ATOM 749 C CA . ARG A 1 96 ? -11.825 -23.023 -1.965 1.00 84.94 96 ARG A CA 1
ATOM 750 C C . ARG A 1 96 ? -13.134 -22.258 -1.975 1.00 84.94 96 ARG A C 1
ATOM 752 O O . ARG A 1 96 ? -13.221 -21.110 -2.393 1.00 84.94 96 ARG A O 1
ATOM 759 N N . THR A 1 97 ? -14.165 -22.887 -1.422 1.00 88.25 97 THR A N 1
ATOM 760 C CA . THR A 1 97 ? -15.439 -22.215 -1.176 1.00 88.25 97 THR A CA 1
ATOM 761 C C . THR A 1 97 ? -15.249 -21.070 -0.179 1.00 88.25 97 THR A C 1
ATOM 763 O O . THR A 1 97 ? -14.584 -21.232 0.846 1.00 88.25 97 THR A O 1
ATOM 766 N N . LEU A 1 98 ? -15.857 -19.917 -0.468 1.00 87.88 98 LEU A N 1
ATOM 767 C CA . LEU A 1 98 ? -15.900 -18.789 0.456 1.00 87.88 98 LEU A CA 1
ATOM 768 C C . LEU A 1 98 ? -16.866 -19.093 1.602 1.00 87.88 98 LEU A C 1
ATOM 770 O O . LEU A 1 98 ? -18.042 -19.382 1.377 1.00 87.88 98 LEU A O 1
ATOM 774 N N . TYR A 1 99 ? -16.371 -18.997 2.832 1.00 90.06 99 TYR A N 1
ATOM 775 C CA . TYR A 1 99 ? -17.196 -19.141 4.024 1.00 90.06 99 TYR A CA 1
ATOM 776 C C . TYR A 1 99 ? -17.835 -17.802 4.364 1.00 90.06 99 TYR A C 1
ATOM 778 O O . TYR A 1 99 ? -17.147 -16.793 4.530 1.00 90.06 99 TYR A O 1
ATOM 786 N N . LEU A 1 100 ? -19.158 -17.802 4.472 1.00 94.00 100 LEU A N 1
ATOM 787 C CA . LEU A 1 100 ? -19.887 -16.651 4.976 1.00 94.00 100 LEU A CA 1
ATOM 788 C C . LEU A 1 100 ? -19.820 -16.649 6.503 1.00 94.00 100 LEU A C 1
ATOM 790 O O . LEU A 1 100 ? -19.892 -17.695 7.146 1.00 94.00 100 LEU A O 1
ATOM 794 N N . ARG A 1 101 ? -19.668 -15.458 7.078 1.00 95.56 101 ARG A N 1
ATOM 795 C CA . ARG A 1 101 ? -19.816 -15.251 8.518 1.00 95.56 101 ARG A CA 1
ATOM 796 C C . ARG A 1 101 ? -21.308 -15.227 8.849 1.00 95.56 101 ARG A C 1
ATOM 798 O O . ARG A 1 101 ? -22.044 -14.500 8.186 1.00 95.56 101 ARG A O 1
ATOM 805 N N . GLU A 1 102 ? -21.719 -15.958 9.884 1.00 94.75 102 GLU A N 1
ATOM 806 C CA . GLU A 1 102 ? -23.086 -15.884 10.416 1.00 94.75 102 GLU A CA 1
ATOM 807 C C . GLU A 1 102 ? -23.427 -14.454 10.855 1.00 94.75 102 GLU A C 1
ATOM 809 O O . GLU A 1 102 ? -22.585 -13.738 11.416 1.00 94.75 102 GLU A O 1
ATOM 814 N N . ASP A 1 103 ? -24.665 -14.031 10.600 1.00 95.94 103 ASP A N 1
ATOM 815 C CA . ASP A 1 103 ? -25.162 -12.704 10.974 1.00 95.94 103 ASP A CA 1
ATOM 816 C C . ASP A 1 103 ? -25.602 -12.671 12.443 1.00 95.94 103 ASP A C 1
ATOM 818 O O . ASP A 1 103 ? -26.774 -12.529 12.784 1.00 95.94 103 ASP A O 1
ATOM 822 N N . GLU A 1 104 ? -24.628 -12.858 13.330 1.00 96.06 104 GLU A N 1
ATOM 823 C CA . GLU A 1 104 ? -24.823 -12.830 14.774 1.00 96.06 104 GLU A CA 1
ATOM 824 C C . GLU A 1 104 ? -24.059 -11.664 15.408 1.00 96.06 104 GLU A C 1
ATOM 826 O O . GLU A 1 104 ? -22.947 -11.308 14.996 1.00 96.06 104 GLU A O 1
ATOM 831 N N . VAL A 1 105 ? -24.658 -11.070 16.442 1.00 92.81 105 VAL A N 1
ATOM 832 C CA . VAL A 1 105 ? -24.030 -10.019 17.248 1.00 92.81 105 VAL A CA 1
ATOM 833 C C . VAL A 1 105 ? -23.107 -10.670 18.273 1.00 92.81 105 VAL A C 1
ATOM 835 O O . VAL A 1 105 ? -23.568 -11.374 19.167 1.00 92.81 105 VAL A O 1
ATOM 838 N N . THR A 1 106 ? -21.804 -10.408 18.173 1.00 90.75 106 THR A N 1
ATOM 839 C CA . THR A 1 106 ? -20.788 -11.030 19.040 1.00 90.75 106 THR A CA 1
ATOM 840 C C . THR A 1 106 ? -20.215 -10.095 20.107 1.00 90.75 106 THR A C 1
ATOM 842 O O . THR A 1 106 ? -19.696 -10.572 21.114 1.00 90.75 10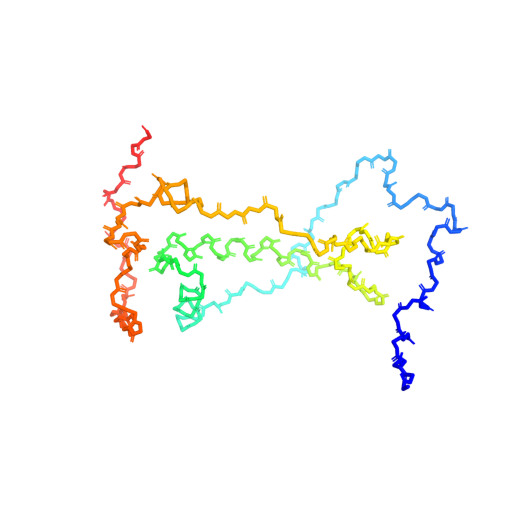6 THR A O 1
ATOM 845 N N . GLN A 1 107 ? -20.299 -8.774 19.924 1.00 87.06 107 GLN A N 1
ATOM 846 C CA . GLN A 1 107 ? -19.733 -7.782 20.846 1.00 87.06 107 GLN A CA 1
ATOM 847 C C . GLN A 1 107 ? -20.606 -6.528 20.965 1.00 87.06 107 GLN A C 1
ATOM 849 O O . GLN A 1 107 ? -21.348 -6.169 20.052 1.00 87.06 107 GLN A O 1
ATOM 854 N N . GLY A 1 108 ? -20.465 -5.836 22.098 1.00 88.81 108 GLY A N 1
ATOM 855 C CA . GLY A 1 108 ? -21.084 -4.545 22.379 1.00 88.81 108 GLY A CA 1
ATOM 856 C C . GLY A 1 108 ? -20.532 -3.925 23.666 1.00 88.81 108 GLY A C 1
ATOM 857 O O . GLY A 1 108 ? -19.961 -4.622 24.500 1.00 88.81 108 GLY A O 1
ATOM 858 N N . ASN A 1 109 ? -20.706 -2.610 23.824 1.00 87.75 109 ASN A N 1
ATOM 859 C CA . ASN A 1 109 ? -20.348 -1.848 25.031 1.00 87.75 109 ASN A CA 1
ATOM 860 C C . ASN A 1 109 ? -18.868 -1.951 25.488 1.00 87.75 109 ASN A C 1
ATOM 862 O O . ASN A 1 109 ? -18.568 -1.830 26.673 1.00 87.75 109 ASN A O 1
ATOM 866 N N . CYS A 1 110 ? -17.930 -2.147 24.557 1.00 92.12 110 CYS A N 1
ATOM 867 C CA . CYS A 1 110 ? -16.493 -2.307 24.828 1.00 92.12 110 CYS A CA 1
ATOM 868 C C . CYS A 1 110 ? -15.667 -1.020 24.609 1.00 92.12 110 CYS A C 1
ATOM 870 O O . CYS A 1 110 ? -14.469 -1.079 24.335 1.00 92.12 110 CYS A O 1
ATOM 872 N N . ALA A 1 111 ? -16.279 0.164 24.745 1.00 92.81 111 ALA A N 1
ATOM 873 C CA . ALA A 1 111 ? -15.622 1.451 24.477 1.00 92.81 111 ALA A CA 1
ATOM 874 C C . ALA A 1 111 ? -14.305 1.622 25.257 1.00 92.81 111 ALA A C 1
ATOM 876 O O . ALA A 1 111 ? -13.286 2.016 24.692 1.00 92.81 111 ALA A O 1
ATOM 877 N N . LYS A 1 112 ? -14.297 1.236 26.538 1.00 92.69 112 LYS A N 1
ATOM 878 C CA . LYS A 1 112 ? -13.104 1.297 27.394 1.00 92.69 112 LYS A CA 1
ATOM 879 C C . LYS A 1 112 ? -11.942 0.450 26.860 1.00 92.69 112 LYS A C 1
ATOM 881 O O . LYS A 1 112 ? -10.800 0.891 26.914 1.00 92.69 112 LYS A O 1
ATOM 886 N N . GLU A 1 113 ? -12.229 -0.749 26.356 1.00 94.56 113 GLU A N 1
ATOM 887 C CA . GLU A 1 113 ? -11.225 -1.684 25.827 1.00 94.56 113 GLU A CA 1
ATOM 888 C C . GLU A 1 113 ? -10.679 -1.202 24.480 1.00 94.56 113 GLU A C 1
ATOM 890 O O . GLU A 1 113 ? -9.477 -1.266 24.241 1.00 94.56 113 GLU A O 1
ATOM 895 N N . ILE A 1 114 ? -11.547 -0.651 23.626 1.00 93.62 114 ILE A N 1
ATOM 896 C CA . ILE A 1 114 ? -11.164 -0.074 22.329 1.00 93.62 114 ILE A CA 1
ATOM 897 C C . ILE A 1 114 ? -10.226 1.123 22.521 1.00 93.62 114 ILE A C 1
ATOM 899 O O . ILE A 1 114 ? -9.227 1.262 21.814 1.00 93.62 114 ILE A O 1
ATOM 903 N N . LEU A 1 115 ? -10.532 1.987 23.490 1.00 96.06 115 LEU A N 1
ATOM 904 C CA . LEU A 1 115 ? -9.803 3.235 23.713 1.00 96.06 115 LEU A CA 1
ATOM 905 C C . LEU A 1 115 ? -8.527 3.062 24.547 1.00 96.06 115 LEU A C 1
ATOM 907 O O . LEU A 1 115 ? -7.753 4.009 24.653 1.00 96.06 115 LEU A O 1
ATOM 911 N N . GLN A 1 116 ? -8.271 1.881 25.119 1.00 96.31 116 GLN A N 1
ATOM 912 C CA . GLN A 1 116 ? -7.173 1.680 26.076 1.00 96.31 116 GLN A CA 1
ATOM 913 C C . GLN A 1 116 ? -5.781 1.994 25.501 1.00 96.31 116 GLN A C 1
ATOM 915 O O . GLN A 1 116 ? -4.895 2.422 26.233 1.00 96.31 116 GLN A O 1
ATOM 920 N N . ASN A 1 117 ? -5.601 1.789 24.191 1.00 95.88 117 ASN A N 1
ATOM 921 C CA . ASN A 1 117 ? -4.337 2.018 23.484 1.00 95.88 117 ASN A CA 1
ATOM 922 C C . ASN A 1 117 ? -4.280 3.394 22.800 1.00 95.88 117 ASN A C 1
ATOM 924 O O . ASN A 1 117 ? -3.307 3.708 22.116 1.00 95.88 117 ASN A O 1
ATOM 928 N N . ALA A 1 118 ? -5.329 4.209 22.929 1.00 95.81 118 ALA A N 1
ATOM 929 C CA . ALA A 1 118 ? -5.374 5.520 22.307 1.00 95.81 118 ALA A CA 1
ATOM 930 C C . ALA A 1 118 ? -4.399 6.472 23.011 1.00 95.81 118 ALA A C 1
ATOM 932 O O . ALA A 1 118 ? -4.479 6.684 24.217 1.00 95.81 118 ALA A O 1
ATOM 933 N N . ALA A 1 119 ? -3.513 7.111 22.245 1.00 94.75 119 ALA A N 1
ATOM 934 C CA . ALA A 1 119 ? -2.573 8.091 22.793 1.00 94.75 119 ALA A CA 1
ATOM 935 C C . ALA A 1 119 ? -3.277 9.319 23.401 1.00 94.75 119 ALA A C 1
ATOM 937 O O . ALA A 1 119 ? -2.773 9.933 24.340 1.00 94.75 119 ALA A O 1
ATOM 938 N N . LYS A 1 120 ? -4.436 9.701 22.851 1.00 95.00 120 LYS A N 1
ATOM 939 C CA . LYS A 1 120 ? -5.243 10.821 23.337 1.00 95.00 120 LYS A CA 1
ATOM 940 C C . LYS A 1 120 ? -6.722 10.572 23.075 1.00 95.00 120 LYS A C 1
ATOM 942 O O . LYS A 1 120 ? -7.121 10.257 21.953 1.00 95.00 120 LYS A O 1
ATOM 947 N N . THR A 1 121 ? -7.531 10.800 24.100 1.00 96.00 121 THR A N 1
ATOM 948 C CA . THR A 1 121 ? -8.990 10.696 24.042 1.00 96.00 121 THR A CA 1
ATOM 949 C C . THR A 1 121 ? -9.644 11.934 24.643 1.00 96.00 121 THR A C 1
ATOM 951 O O . THR A 1 121 ? -9.047 12.613 25.479 1.00 96.00 121 THR A O 1
ATOM 954 N N . CYS A 1 122 ? -10.875 12.228 24.235 1.00 94.31 122 CYS A N 1
ATOM 955 C CA . CYS A 1 122 ? -11.708 13.278 24.818 1.00 94.31 122 CYS A CA 1
ATOM 956 C C . CYS A 1 122 ? -13.154 12.789 24.821 1.00 94.31 122 CYS A C 1
ATOM 958 O O . CYS A 1 122 ? -13.651 12.436 23.759 1.00 94.31 122 CYS A O 1
ATOM 960 N N . GLU A 1 123 ? -13.794 12.729 25.992 1.00 92.62 123 GLU A N 1
ATOM 961 C CA . GLU A 1 123 ? -15.195 12.287 26.141 1.00 92.62 123 GLU A CA 1
ATOM 962 C C . GLU A 1 123 ? -15.511 10.966 25.409 1.00 92.62 123 GLU A C 1
ATOM 964 O O . GLU A 1 123 ? -16.514 10.855 24.722 1.00 92.62 123 GLU A O 1
ATOM 969 N N . GLU A 1 124 ? -14.627 9.968 25.537 1.00 93.19 124 GLU A N 1
ATOM 970 C CA . GLU A 1 124 ? -14.741 8.653 24.870 1.00 93.19 124 GLU A CA 1
ATOM 971 C C . GLU A 1 124 ? -14.574 8.665 23.335 1.00 93.19 124 GLU A C 1
ATOM 973 O O . GLU A 1 124 ? -14.837 7.670 22.663 1.00 93.19 124 GLU A O 1
ATOM 978 N N . TYR A 1 125 ? -14.042 9.749 22.769 1.00 93.50 125 TYR A N 1
ATOM 979 C CA . TYR A 1 125 ? -13.653 9.828 21.360 1.00 93.50 125 TYR A CA 1
ATOM 980 C C . TYR A 1 125 ? -12.135 9.821 21.186 1.00 93.50 125 TYR A C 1
ATOM 982 O O . TYR A 1 125 ? -11.389 10.337 22.025 1.00 93.50 125 TYR A O 1
ATOM 990 N N . PHE A 1 126 ? -11.671 9.294 20.050 1.00 95.19 126 PHE A N 1
ATOM 991 C CA . PHE A 1 126 ? -10.301 9.506 19.590 1.00 95.19 126 PHE A CA 1
ATOM 992 C C . PHE A 1 126 ? -10.097 10.973 19.221 1.00 95.19 126 PHE A C 1
ATOM 994 O O . PHE A 1 126 ? -10.905 11.566 18.506 1.00 95.19 126 PHE A O 1
ATOM 1001 N N . VAL A 1 127 ? -8.987 11.554 19.669 1.00 94.44 127 VAL A N 1
ATOM 1002 C CA . VAL A 1 127 ? -8.620 12.912 19.268 1.00 94.44 127 VAL A CA 1
ATOM 1003 C C . VAL A 1 127 ? -7.735 12.845 18.031 1.00 94.44 127 VAL A C 1
ATOM 1005 O O . VAL A 1 127 ? -6.623 12.326 18.090 1.00 94.44 127 VAL A O 1
ATOM 1008 N N . ALA A 1 128 ? -8.210 13.423 16.931 1.00 90.81 128 ALA A N 1
ATOM 1009 C CA . ALA A 1 128 ? -7.425 13.645 15.723 1.00 90.81 128 ALA A CA 1
ATOM 1010 C C . ALA A 1 128 ? -7.116 15.146 15.551 1.00 90.81 128 ALA A C 1
ATOM 1012 O O . ALA A 1 128 ? -7.894 15.991 16.005 1.00 90.81 128 ALA A O 1
ATOM 1013 N N . PRO A 1 129 ? -6.000 15.508 14.897 1.00 85.88 129 PRO A N 1
ATOM 1014 C CA . PRO A 1 129 ? -5.784 16.868 14.413 1.00 85.88 129 PRO A CA 1
ATOM 1015 C C . PRO A 1 129 ? -6.926 17.319 13.483 1.00 85.88 129 PRO A C 1
ATOM 1017 O O . PRO A 1 129 ? -7.584 16.471 12.875 1.00 85.88 129 PRO A O 1
ATOM 1020 N N . PRO A 1 130 ? -7.168 18.634 13.336 1.00 82.19 130 PRO A N 1
ATOM 1021 C CA . PRO A 1 130 ? -8.175 19.141 12.407 1.00 82.19 130 PRO A CA 1
ATOM 1022 C C . PRO A 1 130 ? -7.924 18.596 10.991 1.00 82.19 130 PRO A C 1
ATOM 1024 O O . PRO A 1 130 ? -6.856 18.799 10.412 1.00 82.19 130 PRO A O 1
ATOM 1027 N N . GLY A 1 131 ? -8.900 17.853 10.465 1.00 69.88 131 GLY A N 1
ATOM 1028 C CA . GLY A 1 131 ? -8.810 17.197 9.163 1.00 69.88 131 GLY A CA 1
ATOM 1029 C C . GLY A 1 131 ? -8.925 18.175 7.992 1.00 69.88 131 GLY A C 1
ATOM 1030 O O . GLY A 1 131 ? -9.496 19.255 8.117 1.00 69.88 131 GLY A O 1
ATOM 1031 N N . ASN A 1 13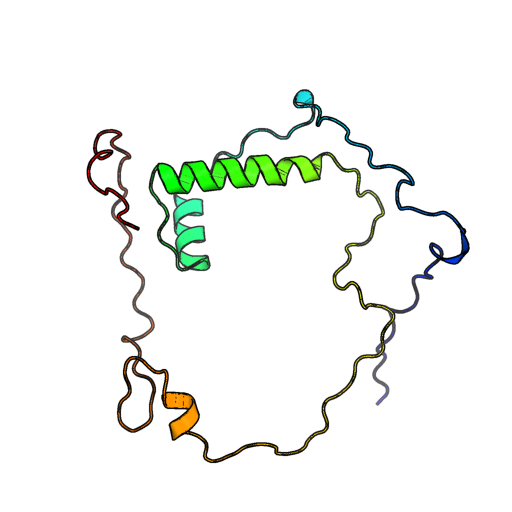2 ? -8.426 17.750 6.827 1.00 59.44 132 ASN A N 1
ATOM 1032 C CA . ASN A 1 132 ? -8.573 18.439 5.539 1.00 59.44 132 ASN A CA 1
ATOM 1033 C C . ASN A 1 132 ? -7.805 19.767 5.380 1.00 59.44 132 ASN A C 1
ATOM 1035 O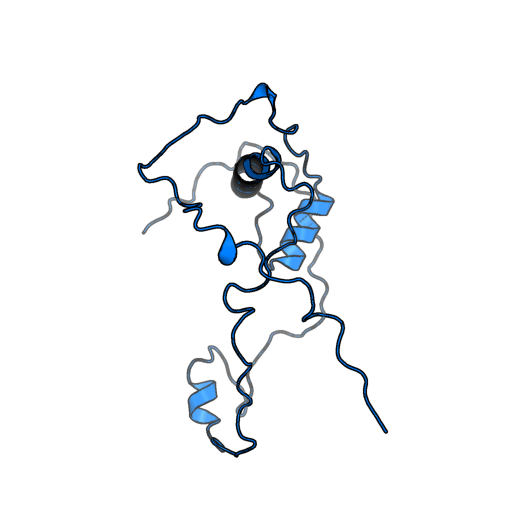 O . ASN A 1 132 ? -8.222 20.645 4.625 1.00 59.44 132 ASN A O 1
ATOM 1039 N N . ILE A 1 133 ? -6.663 19.909 6.053 1.00 66.06 133 ILE A N 1
ATOM 1040 C CA . ILE A 1 133 ? -5.688 20.957 5.731 1.00 66.06 133 ILE A CA 1
ATOM 1041 C C . ILE A 1 133 ? -4.728 20.366 4.688 1.00 66.06 133 ILE A C 1
ATOM 1043 O O . ILE A 1 133 ? -4.092 19.349 4.982 1.00 66.06 133 ILE A O 1
ATOM 1047 N N . PRO A 1 134 ? -4.624 20.941 3.472 1.00 64.44 134 PRO A N 1
ATOM 1048 C CA . PRO A 1 134 ? -3.596 20.540 2.522 1.00 64.44 134 PRO A CA 1
ATOM 1049 C C . PRO A 1 134 ? -2.235 20.602 3.207 1.00 64.44 134 PRO A C 1
ATOM 1051 O O . PRO A 1 134 ? -1.916 21.609 3.843 1.00 64.44 134 PRO A O 1
ATOM 1054 N N . LEU A 1 135 ? -1.440 19.535 3.094 1.00 63.16 135 LEU A N 1
ATOM 1055 C CA . LEU A 1 135 ? -0.060 19.586 3.564 1.00 63.16 135 LEU A CA 1
ATOM 1056 C C . LEU A 1 135 ? 0.616 20.792 2.894 1.00 63.16 135 LEU A C 1
ATOM 1058 O O . LEU A 1 135 ? 0.450 20.966 1.681 1.00 63.16 135 LEU A O 1
ATOM 1062 N N . PRO A 1 136 ? 1.325 21.646 3.652 1.00 64.25 136 PRO A N 1
ATOM 1063 C CA . PRO A 1 136 ? 2.050 22.751 3.049 1.00 64.25 136 PRO A CA 1
ATOM 1064 C C . PRO A 1 136 ? 2.992 22.176 1.992 1.00 64.25 136 PRO A C 1
ATOM 1066 O O . PRO A 1 136 ? 3.676 21.183 2.246 1.00 64.25 136 PRO A O 1
ATOM 1069 N N . SER A 1 137 ? 3.009 22.773 0.798 1.00 58.97 137 SER A N 1
ATOM 1070 C CA . SER A 1 137 ? 3.983 22.396 -0.223 1.00 58.97 137 SER A CA 1
ATOM 1071 C C . SER A 1 137 ? 5.369 22.560 0.386 1.00 58.97 137 SER A C 1
ATOM 1073 O O . SER A 1 137 ? 5.733 23.677 0.773 1.00 58.97 137 SER A O 1
ATOM 1075 N N . LYS A 1 138 ? 6.128 21.465 0.508 1.00 61.62 138 LYS A N 1
ATOM 1076 C CA . LYS A 1 138 ? 7.525 21.565 0.924 1.00 61.62 138 LYS A CA 1
ATOM 1077 C C . LYS A 1 138 ? 8.224 22.506 -0.067 1.00 61.62 138 LYS A C 1
ATOM 1079 O O . LYS A 1 138 ? 8.013 22.358 -1.275 1.00 61.62 138 LYS A O 1
ATOM 1084 N N . PRO A 1 139 ? 8.993 23.505 0.400 1.00 57.31 139 PRO A N 1
ATOM 1085 C CA . PRO A 1 139 ? 9.818 24.290 -0.506 1.00 57.31 139 PRO A CA 1
ATOM 1086 C C . PRO A 1 139 ? 10.710 23.319 -1.280 1.00 57.31 139 PRO A C 1
ATOM 1088 O O . PRO A 1 139 ? 11.196 22.354 -0.693 1.00 57.31 139 PRO A O 1
ATOM 1091 N N . VAL A 1 140 ? 10.881 23.551 -2.585 1.00 54.72 140 VAL A N 1
ATOM 1092 C CA . VAL A 1 140 ? 11.738 22.723 -3.444 1.00 54.72 140 VAL A CA 1
ATOM 1093 C C . VAL A 1 140 ? 13.139 22.751 -2.843 1.00 54.72 140 VAL A C 1
ATOM 1095 O O . VAL A 1 140 ? 13.875 23.727 -3.004 1.00 54.72 140 VAL A O 1
ATOM 1098 N N . ALA A 1 141 ? 13.480 21.718 -2.078 1.00 52.22 141 ALA A N 1
ATOM 1099 C CA . ALA A 1 141 ? 14.803 21.568 -1.520 1.00 52.22 141 ALA A CA 1
ATOM 1100 C C . ALA A 1 141 ? 15.705 21.222 -2.700 1.00 52.22 141 ALA A C 1
ATOM 1102 O O . ALA A 1 141 ? 15.697 20.108 -3.214 1.00 52.22 141 ALA A O 1
ATOM 1103 N N . ARG A 1 142 ? 16.449 22.217 -3.182 1.00 46.09 142 ARG A N 1
ATOM 1104 C CA . ARG A 1 142 ? 17.603 21.960 -4.034 1.00 46.09 142 ARG A CA 1
ATOM 1105 C C . ARG A 1 142 ? 18.513 21.030 -3.231 1.00 46.09 142 ARG A C 1
ATOM 1107 O O . ARG A 1 142 ? 18.930 21.413 -2.143 1.00 46.09 142 ARG A O 1
ATOM 1114 N N . TYR A 1 143 ? 18.741 19.811 -3.718 1.00 48.66 143 TYR A N 1
ATOM 1115 C CA . TYR A 1 143 ? 19.649 18.866 -3.074 1.00 48.66 143 TYR A CA 1
ATOM 1116 C C . TYR A 1 143 ? 21.035 19.514 -2.974 1.00 48.66 143 TYR A C 1
ATOM 1118 O O . TYR A 1 143 ? 21.729 19.634 -3.980 1.00 48.66 143 TYR A O 1
ATOM 1126 N N . ASP A 1 144 ? 21.409 19.969 -1.781 1.00 44.75 144 ASP A N 1
ATOM 1127 C CA . ASP A 1 144 ? 22.790 20.304 -1.458 1.00 44.75 144 ASP A CA 1
ATOM 1128 C C . ASP A 1 144 ? 23.399 19.078 -0.775 1.00 44.75 144 ASP A C 1
ATOM 1130 O O . ASP A 1 144 ? 22.943 18.633 0.279 1.00 44.75 144 ASP A O 1
ATOM 1134 N N . GLU A 1 145 ? 24.438 18.525 -1.394 1.00 45.66 145 GLU A N 1
ATOM 1135 C CA . GLU A 1 145 ? 25.170 17.326 -0.961 1.00 45.66 145 GLU A CA 1
ATOM 1136 C C . GLU A 1 145 ? 25.878 17.492 0.405 1.00 45.66 145 GLU A C 1
ATOM 1138 O O . GLU A 1 145 ? 26.509 16.565 0.905 1.00 45.66 145 GLU A O 1
ATOM 1143 N N . THR A 1 146 ? 25.788 18.664 1.038 1.00 45.53 146 THR A N 1
ATOM 1144 C CA . THR A 1 146 ? 26.601 19.059 2.196 1.00 45.53 146 THR A CA 1
ATOM 1145 C C . THR A 1 146 ? 25.957 18.841 3.566 1.00 45.53 146 THR A C 1
ATOM 1147 O O . THR A 1 146 ? 26.627 19.071 4.567 1.00 45.53 146 THR A O 1
ATOM 1150 N N . GLN A 1 147 ? 24.715 18.354 3.671 1.00 46.94 147 GLN A N 1
ATOM 1151 C CA . GLN A 1 147 ? 24.082 18.066 4.978 1.00 46.94 147 GLN A CA 1
ATOM 1152 C C . GLN A 1 147 ? 24.095 16.575 5.347 1.00 46.94 147 GLN A C 1
ATOM 1154 O O . GLN A 1 147 ? 23.132 16.034 5.886 1.00 46.94 147 GLN A O 1
ATOM 1159 N N . GLN A 1 148 ? 25.215 15.912 5.057 1.00 51.50 148 GLN A N 1
ATOM 1160 C CA . GLN A 1 148 ? 25.491 14.528 5.431 1.00 51.50 148 GLN A CA 1
ATOM 1161 C C . GLN A 1 148 ? 26.506 14.469 6.590 1.00 51.50 148 GLN A C 1
ATOM 1163 O O . GLN A 1 148 ? 27.583 13.898 6.461 1.00 51.50 148 GLN A O 1
ATOM 1168 N N . SER A 1 149 ? 26.178 15.058 7.735 1.00 41.03 149 SER A N 1
ATOM 1169 C CA . SER A 1 149 ? 26.753 14.666 9.025 1.00 41.03 149 SER A CA 1
ATOM 1170 C C . SER A 1 149 ? 25.746 15.010 10.117 1.00 41.03 149 SER A C 1
ATOM 1172 O O . SER A 1 149 ? 25.060 16.020 10.023 1.00 41.03 149 SER A O 1
ATOM 1174 N N . ASP A 1 150 ? 25.659 14.172 11.143 1.00 42.28 150 ASP A N 1
ATOM 1175 C CA . ASP A 1 150 ? 24.946 14.440 12.400 1.00 42.28 150 ASP A CA 1
ATOM 1176 C C . ASP A 1 150 ? 23.475 14.004 12.457 1.00 42.28 150 ASP A C 1
ATOM 1178 O O . ASP A 1 150 ? 22.601 14.734 12.917 1.00 42.28 150 ASP A O 1
ATOM 1182 N N . ARG A 1 151 ? 23.209 12.741 12.111 1.00 43.47 151 ARG A N 1
ATOM 1183 C CA . ARG A 1 151 ? 22.386 11.890 12.988 1.00 43.47 151 ARG A CA 1
ATOM 1184 C C . ARG A 1 151 ? 23.007 10.505 13.062 1.00 43.47 151 ARG A C 1
ATOM 1186 O O . ARG A 1 151 ? 22.857 9.691 12.159 1.00 43.47 151 ARG A O 1
ATOM 1193 N N . GLN A 1 152 ? 23.767 10.304 14.130 1.00 39.03 152 GLN A N 1
ATOM 1194 C CA . GLN A 1 152 ? 24.156 8.992 14.613 1.00 39.03 152 GLN A CA 1
ATOM 1195 C C . GLN A 1 152 ? 22.865 8.283 15.049 1.00 39.03 152 GLN A C 1
ATOM 1197 O O . GLN A 1 152 ? 22.159 8.789 15.922 1.00 39.03 152 GLN A O 1
ATOM 1202 N N . ASP A 1 153 ? 22.525 7.169 14.408 1.00 40.94 153 ASP A N 1
ATOM 1203 C CA . ASP A 1 153 ? 21.449 6.297 14.871 1.00 40.94 153 ASP A CA 1
ATOM 1204 C C . ASP A 1 153 ? 21.954 5.564 16.127 1.00 40.94 153 ASP A C 1
ATOM 1206 O O . ASP A 1 153 ? 22.680 4.575 16.024 1.00 40.94 153 ASP A O 1
ATOM 1210 N N . ASP A 1 154 ? 21.631 6.090 17.312 1.00 37.28 154 ASP A N 1
ATOM 1211 C CA . ASP A 1 154 ? 21.761 5.346 18.569 1.00 37.28 154 ASP A CA 1
ATOM 1212 C C . ASP A 1 154 ? 20.610 4.332 18.653 1.00 37.28 154 ASP A C 1
ATOM 1214 O O . ASP A 1 154 ? 19.433 4.688 18.537 1.00 37.28 154 ASP A O 1
ATOM 1218 N N . TYR A 1 155 ? 20.992 3.064 18.804 1.00 43.50 155 TYR A N 1
ATOM 1219 C CA . TYR A 1 155 ? 20.122 1.892 18.919 1.00 43.50 155 TYR A CA 1
ATOM 1220 C C . TYR A 1 155 ? 19.635 1.688 20.359 1.00 43.50 155 TYR A C 1
ATOM 1222 O O . TYR A 1 155 ? 20.453 1.884 21.288 1.00 43.50 155 TYR A O 1
#

Foldseek 3Di:
DDDDDDDPPPPDPPPVVPPDDPDPPDDDDDDQDPVPFDDQDDQDPVNVVVCCVVVVHDQPAPVSVVVVSVVVSVVSSCVSDDCVPPDDDPDPCPVDDDDDDDPDDDDDDCLCVVCVPAPDDDPSHRDDDDPDDPDPDDPPPPDDVPPPDDDDPDD